Protein AF-A0A8S3ETT0-F1 (afdb_monomer)

Nearest PDB structures (foldseek):
  4hwi-assembly1_B  TM=5.156E-01  e=7.118E+00  Arabidopsis thaliana
  4hwc-assembly1_A  TM=4.713E-01  e=9.497E+00  Arabidopsis thaliana

pLDDT: mean 75.73, std 14.59, range [40.81, 90.19]

Foldseek 3Di:
DPPDCPLCLLVVLLVVLVVLLVCVVVVHDRDVVSNVVSLVVNCVLLVVPDPDDDPSSQDVVSVVSSVVSVVSVVVSVVVVVVVD

InterPro domains:
  IPR033227 Calcium-dependent secretion activator [PTHR12166] (1-84)

Radius of gyration: 14.34 Å; Cα contacts (8 Å, |Δi|>4): 43; chains: 1; bounding box: 32×29×41 Å

Solvent-accessible surface area (backbone atoms only — not comparable to full-atom values): 5119 Å² total;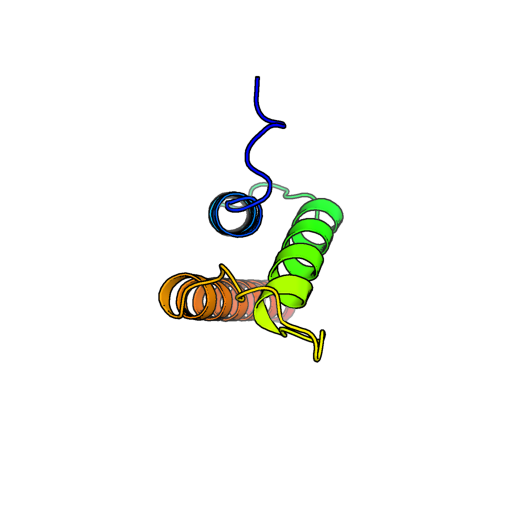 per-residue (Å²): 144,83,86,87,60,86,74,53,51,50,62,53,38,50,56,49,47,46,52,50,48,54,40,41,74,74,70,43,91,63,62,64,65,60,50,48,54,39,48,53,54,37,47,57,56,70,64,57,85,62,101,64,95,66,77,71,74,66,47,72,67,59,50,49,53,50,51,54,52,51,51,52,53,50,51,52,52,52,51,60,63,73,76,106

Organism: NCBI:txid392030

Secondary structure (DSSP, 8-state):
---S-TTSHHHHHHHHHHHHHHHHHTT----HHHHHHHHHHHHHHHTT---SSS-----HHHHHHHHHHHHHHHHHHHHHHHT-

Mean predicted aligned error: 8.49 Å

Sequence (84 aa):
YCSRYGVRGCLRHLYYLNDLLDRAEQGSMVDPQLVHYSYVFCASHVSGNRPDNNVSTITMEEKDRFNEIKERLKLFLEHQVTNF

Structure (mmCIF, N/CA/C/O backbone):
data_AF-A0A8S3ETT0-F1
#
_entry.id   AF-A0A8S3ETT0-F1
#
loop_
_atom_site.group_PDB
_atom_site.id
_atom_site.type_symbol
_atom_site.label_atom_id
_atom_site.label_alt_id
_atom_site.label_comp_id
_atom_site.label_asym_id
_atom_site.label_entity_id
_atom_site.label_seq_id
_atom_site.pdbx_PDB_ins_code
_atom_site.Cartn_x
_atom_site.Cartn_y
_atom_site.Cartn_z
_atom_site.occupancy
_atom_site.B_iso_or_equiv
_atom_site.auth_seq_id
_atom_site.auth_comp_id
_atom_site.auth_asym_id
_atom_site.auth_atom_id
_atom_site.pdbx_PDB_model_num
ATOM 1 N N . TYR A 1 1 ? -0.752 11.063 -24.440 1.00 40.81 1 TYR A N 1
ATOM 2 C CA . TYR A 1 1 ? 0.699 10.970 -24.720 1.00 40.81 1 TYR A CA 1
ATOM 3 C C . TYR A 1 1 ? 1.450 10.209 -23.603 1.00 40.81 1 TYR A C 1
ATOM 5 O O . TYR A 1 1 ? 2.464 10.683 -23.121 1.00 40.81 1 TYR A O 1
ATOM 13 N N . CYS A 1 2 ? 0.984 9.025 -23.157 1.00 42.53 2 CYS A N 1
ATOM 14 C CA . CYS A 1 2 ? 1.558 8.343 -21.973 1.00 42.53 2 CYS A CA 1
ATOM 15 C C . CYS A 1 2 ? 1.807 6.828 -22.144 1.00 42.53 2 CYS A C 1
ATOM 17 O O . CYS A 1 2 ? 2.017 6.129 -21.157 1.00 42.53 2 CYS A O 1
ATOM 19 N N . SER A 1 3 ? 1.795 6.323 -23.384 1.00 42.84 3 SER A N 1
ATOM 20 C CA . SER A 1 3 ? 1.815 4.875 -23.678 1.00 42.84 3 SER A CA 1
ATOM 21 C C . SER A 1 3 ? 3.110 4.376 -24.334 1.00 42.84 3 SER A C 1
ATOM 23 O O . SER A 1 3 ? 3.126 3.272 -24.861 1.00 42.84 3 SER A O 1
ATOM 25 N N . ARG A 1 4 ? 4.200 5.165 -24.336 1.00 49.16 4 ARG A N 1
ATOM 26 C CA . ARG A 1 4 ? 5.480 4.777 -24.977 1.00 49.16 4 ARG A CA 1
ATOM 27 C C . ARG A 1 4 ? 6.625 4.387 -24.035 1.00 49.16 4 ARG A C 1
ATOM 29 O O . ARG A 1 4 ? 7.675 3.999 -24.524 1.00 49.16 4 ARG A O 1
ATOM 36 N N . TYR A 1 5 ? 6.433 4.405 -22.715 1.00 46.06 5 TYR A N 1
ATOM 37 C CA . TYR A 1 5 ? 7.465 3.970 -21.763 1.00 46.06 5 TYR A CA 1
ATOM 38 C C . TYR A 1 5 ? 6.857 3.072 -20.679 1.00 46.06 5 TYR A C 1
ATOM 40 O O . TYR A 1 5 ? 6.675 3.490 -19.538 1.00 46.06 5 TYR A O 1
ATOM 48 N N . GLY A 1 6 ? 6.554 1.818 -21.036 1.00 51.47 6 GLY A N 1
ATOM 49 C CA . GLY A 1 6 ? 6.088 0.769 -20.109 1.00 51.47 6 GLY A CA 1
ATOM 50 C C . GLY A 1 6 ? 7.088 0.394 -19.003 1.00 51.47 6 GLY A C 1
ATOM 51 O O . GLY A 1 6 ? 6.811 -0.478 -18.195 1.00 51.47 6 GLY A O 1
ATOM 52 N N . VAL A 1 7 ? 8.233 1.076 -18.947 1.00 52.75 7 VAL A N 1
ATOM 53 C CA . VAL A 1 7 ? 9.347 0.814 -18.032 1.00 52.75 7 VAL A CA 1
ATOM 54 C C . VAL A 1 7 ? 9.205 1.577 -16.699 1.00 52.75 7 VAL A C 1
ATOM 56 O O . VAL A 1 7 ? 9.798 1.184 -15.707 1.00 52.75 7 VAL A O 1
ATOM 59 N N . ARG A 1 8 ? 8.370 2.631 -16.625 1.00 63.19 8 ARG A N 1
ATOM 60 C CA . ARG A 1 8 ? 8.090 3.390 -15.376 1.00 63.19 8 ARG A CA 1
ATOM 61 C C . ARG A 1 8 ? 6.642 3.275 -14.878 1.00 63.19 8 ARG A C 1
ATOM 63 O O . ARG A 1 8 ? 6.171 4.124 -14.121 1.00 63.19 8 ARG A O 1
ATOM 70 N N . GLY A 1 9 ? 5.916 2.246 -15.321 1.00 69.50 9 GLY A N 1
ATOM 71 C CA . GLY A 1 9 ? 4.527 2.008 -14.909 1.00 69.50 9 GLY A CA 1
ATOM 72 C C . GLY A 1 9 ? 4.393 1.797 -13.398 1.00 69.50 9 GLY A C 1
ATOM 73 O O . GLY A 1 9 ? 3.538 2.416 -12.773 1.00 69.50 9 GLY A O 1
ATOM 74 N N . CYS A 1 10 ? 5.294 1.012 -12.802 1.00 75.12 10 CYS A N 1
ATOM 75 C CA . CYS A 1 10 ? 5.287 0.716 -11.366 1.00 75.12 10 CYS A CA 1
ATOM 76 C C . CYS A 1 10 ? 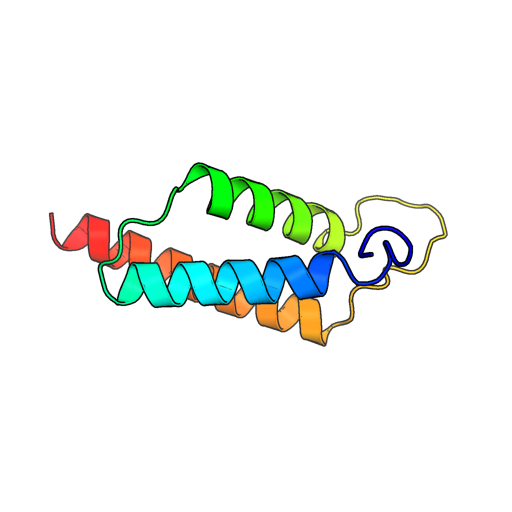5.495 1.951 -10.513 1.00 75.12 10 CYS A C 1
ATOM 78 O O . CYS A 1 10 ? 4.678 2.216 -9.642 1.00 75.12 10 CYS A O 1
ATOM 80 N N . LEU A 1 11 ? 6.521 2.752 -10.809 1.00 77.75 11 LEU A N 1
ATOM 81 C CA . LEU A 1 11 ? 6.771 3.994 -10.087 1.00 77.75 11 LEU A CA 1
ATOM 82 C C . LEU A 1 11 ? 5.530 4.896 -10.069 1.00 77.75 11 LEU A C 1
ATOM 84 O O . LEU A 1 11 ? 5.147 5.407 -9.022 1.00 77.75 11 LEU A O 1
ATOM 88 N N . ARG A 1 12 ? 4.846 5.046 -11.211 1.00 82.50 12 ARG A N 1
ATOM 89 C CA . ARG A 1 12 ? 3.598 5.820 -11.275 1.00 82.50 12 ARG A CA 1
ATOM 90 C C . ARG A 1 12 ? 2.509 5.219 -10.389 1.00 82.50 12 ARG A C 1
ATOM 92 O O . ARG A 1 12 ? 1.833 5.968 -9.694 1.00 82.50 12 ARG A O 1
ATOM 99 N N . HIS A 1 13 ? 2.343 3.899 -10.416 1.00 84.75 13 HIS A N 1
ATOM 100 C CA . HIS A 1 13 ? 1.374 3.212 -9.567 1.00 84.75 13 HIS A CA 1
ATOM 101 C C . HIS A 1 13 ? 1.733 3.307 -8.078 1.00 84.75 13 HIS A C 1
ATOM 103 O O . HIS A 1 13 ? 0.822 3.412 -7.270 1.00 84.75 13 HIS A O 1
ATOM 109 N N . LEU A 1 14 ? 3.016 3.349 -7.705 1.00 84.69 14 LEU A N 1
ATOM 110 C CA . LEU A 1 14 ? 3.461 3.582 -6.326 1.00 84.69 14 LEU A CA 1
ATOM 111 C C . LEU A 1 14 ? 3.100 4.986 -5.846 1.00 84.69 14 LEU A C 1
ATOM 113 O O . LEU A 1 14 ? 2.496 5.131 -4.789 1.00 84.69 14 LEU A O 1
ATOM 117 N N . TYR A 1 15 ? 3.407 6.016 -6.639 1.00 86.06 15 TYR A N 1
ATOM 118 C CA . TYR A 1 15 ? 3.003 7.387 -6.314 1.00 86.06 15 TYR A CA 1
ATOM 119 C C . TYR A 1 15 ? 1.483 7.529 -6.233 1.00 86.06 15 TYR A C 1
ATOM 121 O O . TYR A 1 15 ? 0.976 8.192 -5.334 1.00 86.06 15 TYR A O 1
ATOM 129 N N . TYR A 1 16 ? 0.758 6.878 -7.144 1.00 87.56 16 TYR A N 1
ATOM 130 C CA . TYR A 1 16 ? -0.698 6.872 -7.129 1.00 87.56 16 TYR A CA 1
ATOM 131 C C . TYR A 1 16 ? -1.256 6.164 -5.887 1.00 87.56 16 TYR A C 1
ATOM 133 O O . TYR A 1 16 ? -2.113 6.720 -5.214 1.00 87.56 16 TYR A O 1
ATOM 141 N N . LEU A 1 17 ? -0.728 4.988 -5.529 1.00 88.12 17 LEU A N 1
ATOM 142 C CA . LEU A 1 17 ? -1.101 4.252 -4.317 1.00 88.12 17 LEU A CA 1
ATOM 143 C C . LEU A 1 17 ? -0.850 5.093 -3.056 1.00 88.12 17 LEU A C 1
ATOM 145 O O . LEU A 1 17 ? -1.680 5.100 -2.155 1.00 88.12 17 LEU A O 1
ATOM 149 N N . ASN A 1 18 ? 0.263 5.828 -3.015 1.00 89.50 18 ASN A N 1
ATOM 150 C CA . ASN A 1 18 ? 0.595 6.712 -1.903 1.00 89.50 18 ASN A CA 1
ATOM 151 C C . ASN A 1 18 ? -0.367 7.909 -1.793 1.00 89.50 18 ASN A C 1
ATOM 153 O O . ASN A 1 18 ? -0.793 8.232 -0.693 1.00 89.50 18 ASN A O 1
ATOM 157 N N . ASP A 1 19 ? -0.736 8.546 -2.911 1.00 89.25 19 ASP A N 1
ATOM 158 C CA . ASP A 1 19 ? -1.722 9.644 -2.925 1.00 89.25 19 ASP A CA 1
ATOM 159 C C . ASP A 1 19 ? -3.116 9.159 -2.506 1.00 89.25 19 ASP A C 1
ATOM 161 O O . ASP A 1 19 ? -3.799 9.807 -1.717 1.00 89.25 19 ASP A O 1
ATOM 165 N N . LEU A 1 20 ? -3.521 7.980 -2.989 1.00 88.25 20 LEU A N 1
ATOM 166 C CA . LEU A 1 20 ? -4.758 7.336 -2.559 1.00 88.25 20 LEU A CA 1
ATOM 167 C C . LEU A 1 20 ? -4.735 7.052 -1.054 1.00 88.25 20 LEU A C 1
ATOM 169 O O . LEU A 1 20 ? -5.727 7.296 -0.378 1.00 88.25 20 LEU A O 1
ATOM 173 N N . LEU A 1 21 ? -3.615 6.571 -0.517 1.00 87.06 21 LEU A N 1
ATOM 174 C CA . LEU A 1 21 ? -3.501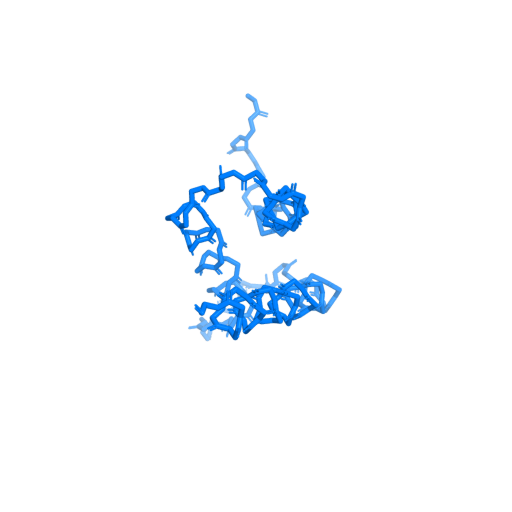 6.300 0.909 1.00 87.06 21 LEU A CA 1
ATOM 175 C C . LEU A 1 21 ? -3.563 7.582 1.751 1.00 87.06 21 LEU A C 1
ATOM 177 O O . LEU A 1 21 ? -4.287 7.608 2.737 1.00 87.06 21 LEU A O 1
ATOM 181 N N . ASP A 1 22 ? -2.891 8.654 1.325 1.00 90.19 22 ASP A N 1
ATOM 182 C CA . ASP A 1 22 ? -2.934 9.954 2.008 1.00 90.19 22 ASP A CA 1
ATOM 183 C C . ASP A 1 22 ? -4.369 10.500 2.086 1.00 90.19 22 ASP A C 1
ATOM 185 O O . ASP A 1 22 ? -4.850 10.899 3.146 1.00 90.19 22 ASP A O 1
ATOM 189 N N . ARG A 1 23 ? -5.113 10.406 0.978 1.00 88.38 23 ARG A N 1
ATOM 190 C CA . ARG A 1 23 ? -6.536 10.763 0.944 1.00 88.38 23 ARG A CA 1
ATOM 191 C C . ARG A 1 23 ? -7.376 9.883 1.866 1.00 88.38 23 ARG A C 1
ATOM 193 O O . ARG A 1 23 ? -8.269 10.406 2.531 1.00 88.38 23 ARG A O 1
ATOM 200 N N . ALA A 1 24 ? -7.114 8.577 1.903 1.00 86.25 24 ALA A N 1
ATOM 201 C CA . ALA A 1 24 ? -7.821 7.652 2.786 1.00 86.25 24 ALA A CA 1
ATOM 202 C C . ALA A 1 24 ? -7.574 7.989 4.268 1.00 86.25 24 ALA A C 1
ATOM 204 O O . ALA A 1 24 ? -8.524 8.024 5.048 1.00 86.25 24 ALA A O 1
ATOM 205 N N . GLU A 1 25 ? -6.335 8.326 4.640 1.00 85.00 25 GLU A N 1
ATOM 2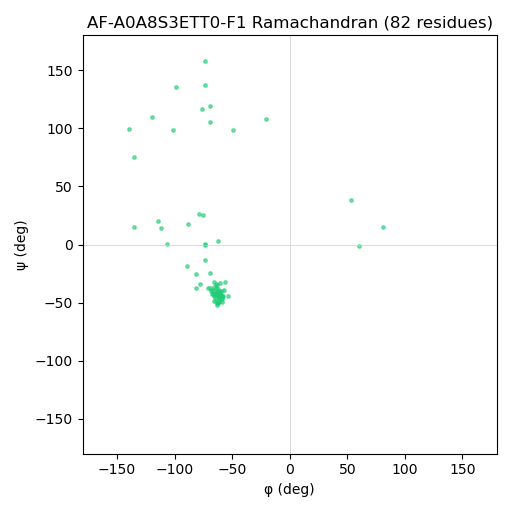06 C CA . GLU A 1 25 ? -5.978 8.775 5.993 1.00 85.00 25 GLU A CA 1
ATOM 207 C C . GLU A 1 25 ? -6.653 10.104 6.368 1.00 85.00 25 GLU A C 1
ATOM 209 O O . GLU A 1 25 ? -7.073 10.280 7.510 1.00 85.00 25 GLU A O 1
ATOM 214 N N . GLN A 1 26 ? -6.850 11.011 5.406 1.00 86.19 26 GLN A N 1
ATOM 215 C CA . GLN A 1 26 ? -7.619 12.250 5.594 1.00 86.19 26 GLN A CA 1
ATOM 216 C C . GLN A 1 26 ? -9.144 12.031 5.686 1.00 86.19 26 GLN A C 1
ATOM 218 O O . GLN A 1 26 ? -9.899 12.994 5.820 1.00 86.19 26 GLN A O 1
ATOM 223 N N . GLY A 1 27 ? -9.622 10.786 5.597 1.00 81.62 27 GLY A N 1
ATOM 224 C CA . GLY A 1 27 ? -11.048 10.456 5.634 1.00 81.62 27 GLY A CA 1
ATOM 225 C C . GLY A 1 27 ? -11.766 10.646 4.296 1.00 81.62 27 GLY A C 1
ATOM 226 O O . GLY A 1 27 ? -12.997 10.670 4.256 1.00 81.62 27 GLY A O 1
ATOM 227 N N . SER A 1 28 ? -11.031 10.772 3.186 1.00 84.62 28 SER A N 1
ATOM 228 C CA . SER A 1 28 ? -11.640 10.725 1.856 1.00 84.62 28 SER A CA 1
ATOM 229 C C . SER A 1 28 ? -12.032 9.295 1.510 1.00 84.62 28 SER A C 1
ATOM 231 O O . SER A 1 28 ? -11.264 8.353 1.702 1.00 84.62 28 SER A O 1
ATOM 233 N N . MET A 1 29 ? -13.218 9.134 0.926 1.00 81.19 29 MET A N 1
ATOM 234 C CA . MET A 1 29 ? -13.659 7.845 0.411 1.00 81.19 29 MET A CA 1
ATOM 235 C C . MET A 1 29 ? -12.8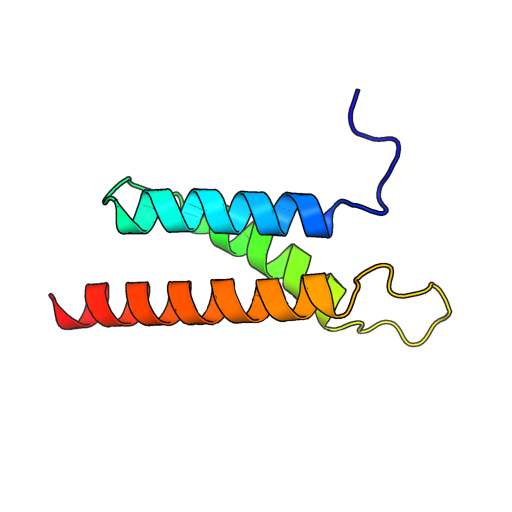29 7.477 -0.822 1.00 81.19 29 MET A C 1
ATOM 237 O O . MET A 1 29 ? -12.999 8.040 -1.904 1.00 81.19 29 MET A O 1
ATOM 241 N N . VAL A 1 30 ? -11.909 6.538 -0.637 1.00 85.19 30 VAL A N 1
ATOM 242 C CA . VAL A 1 30 ? -11.079 5.984 -1.703 1.00 85.19 30 VAL A CA 1
ATOM 243 C C . VAL A 1 30 ? -11.676 4.668 -2.157 1.00 85.19 30 VAL A C 1
ATOM 245 O O . VAL A 1 30 ? -12.067 3.838 -1.339 1.00 85.19 30 VAL A O 1
ATOM 248 N N . ASP A 1 31 ? -11.737 4.471 -3.471 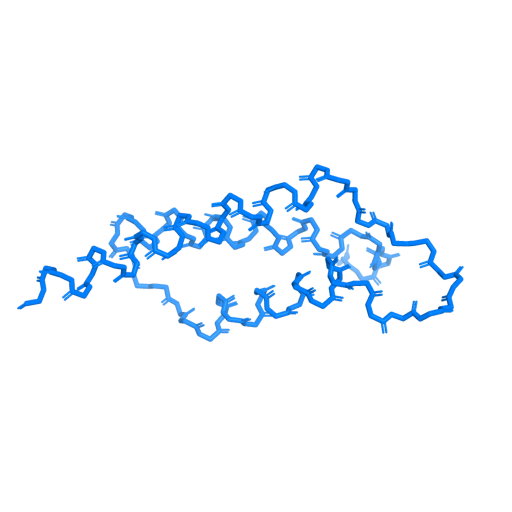1.00 86.12 31 ASP A N 1
ATOM 249 C CA . ASP A 1 31 ? -12.224 3.220 -4.027 1.00 86.12 31 ASP A CA 1
ATOM 250 C C . ASP A 1 31 ? -11.227 2.074 -3.737 1.00 86.12 31 ASP A C 1
ATOM 252 O O . ASP A 1 31 ? -10.070 2.123 -4.181 1.00 86.12 31 ASP A O 1
ATOM 256 N N . PRO A 1 32 ? -11.644 1.026 -3.003 1.00 83.00 32 PRO A N 1
ATOM 257 C CA . PRO A 1 32 ? -10.754 -0.066 -2.631 1.00 83.00 32 PRO A CA 1
ATOM 258 C C . PRO A 1 32 ? -10.342 -0.924 -3.836 1.00 83.00 32 PRO A C 1
ATOM 260 O O . PRO A 1 32 ? -9.272 -1.537 -3.801 1.00 83.00 32 PRO A O 1
ATOM 263 N N . GLN A 1 33 ? -11.129 -0.960 -4.920 1.00 85.81 33 GLN A N 1
ATOM 264 C CA . GLN A 1 33 ? -10.765 -1.706 -6.127 1.00 85.81 33 GLN A CA 1
ATOM 265 C C . GLN A 1 33 ? -9.602 -1.031 -6.860 1.00 85.81 33 GLN A C 1
ATOM 267 O O . GLN A 1 33 ? -8.706 -1.729 -7.336 1.00 85.81 33 GLN A O 1
ATOM 272 N N . LEU A 1 34 ? -9.559 0.305 -6.902 1.00 85.31 34 LEU A N 1
ATOM 273 C CA . LEU A 1 34 ? -8.440 1.059 -7.485 1.00 85.31 34 LEU A CA 1
ATOM 274 C C . LEU A 1 34 ? -7.130 0.857 -6.715 1.00 85.31 34 LEU A C 1
ATOM 276 O O . LEU A 1 34 ? -6.075 0.644 -7.330 1.00 85.31 34 LEU A O 1
ATOM 280 N N . VAL A 1 35 ? -7.196 0.884 -5.379 1.00 85.94 35 VAL A N 1
ATOM 281 C CA . VAL A 1 35 ? -6.046 0.594 -4.505 1.00 85.94 35 VAL A CA 1
ATOM 282 C C . VAL A 1 35 ? -5.568 -0.836 -4.742 1.00 85.94 35 VAL A C 1
ATOM 284 O O . VAL A 1 35 ? -4.387 -1.054 -5.011 1.00 85.94 35 VAL A O 1
ATOM 287 N N . HIS A 1 36 ? -6.487 -1.804 -4.731 1.00 86.75 36 HIS A N 1
ATOM 288 C CA . HIS A 1 36 ? -6.169 -3.213 -4.942 1.00 86.75 36 HIS A CA 1
ATOM 289 C C . HIS A 1 36 ? -5.557 -3.473 -6.326 1.00 86.75 36 HIS A C 1
ATOM 291 O O . HIS A 1 36 ? -4.526 -4.133 -6.428 1.00 86.75 36 HIS A O 1
ATOM 297 N N . TYR A 1 37 ? -6.129 -2.911 -7.392 1.00 86.56 37 TYR A N 1
ATOM 298 C CA . TYR A 1 37 ? -5.599 -3.045 -8.750 1.00 86.56 37 TYR A CA 1
ATOM 299 C C . TYR A 1 37 ? -4.162 -2.517 -8.854 1.00 86.56 37 TYR A C 1
ATOM 301 O O . TYR A 1 37 ? -3.273 -3.193 -9.378 1.00 86.56 37 TYR A O 1
ATOM 309 N N . SER A 1 38 ? -3.915 -1.327 -8.301 1.00 85.12 38 SER A N 1
ATOM 310 C CA . SER A 1 38 ? -2.587 -0.707 -8.303 1.00 85.12 38 SER A CA 1
ATOM 311 C C . SER A 1 38 ? -1.586 -1.505 -7.469 1.00 85.12 38 SER A C 1
ATOM 313 O O . SER A 1 38 ? -0.446 -1.699 -7.892 1.00 85.12 38 SER A O 1
ATOM 315 N N . TYR A 1 39 ? -2.028 -2.026 -6.323 1.00 85.94 39 TYR A N 1
ATOM 316 C CA . TYR A 1 39 ? -1.229 -2.869 -5.445 1.00 85.94 39 TYR A CA 1
ATOM 317 C C . TYR A 1 39 ? -0.829 -4.185 -6.119 1.00 85.94 39 TYR A C 1
ATOM 319 O O . TYR A 1 39 ? 0.351 -4.523 -6.129 1.00 85.94 39 TYR A O 1
ATOM 327 N N . VAL A 1 40 ? -1.772 -4.904 -6.740 1.00 85.38 40 VAL A N 1
ATOM 328 C CA . VAL A 1 40 ? -1.508 -6.173 -7.445 1.00 85.38 40 VAL A CA 1
ATOM 329 C C . VAL A 1 40 ? -0.555 -5.965 -8.623 1.00 85.38 40 VAL A C 1
ATOM 331 O O . VAL A 1 40 ? 0.338 -6.788 -8.853 1.00 85.38 40 VAL A O 1
ATOM 334 N N . PHE A 1 41 ? -0.694 -4.847 -9.339 1.00 82.56 41 PHE A N 1
ATOM 335 C CA . PHE A 1 41 ? 0.214 -4.482 -10.422 1.00 82.56 41 PHE A CA 1
ATOM 336 C C . PHE A 1 41 ? 1.649 -4.270 -9.915 1.00 82.56 41 PHE A C 1
ATOM 338 O O . PHE A 1 41 ? 2.580 -4.884 -10.444 1.00 82.56 41 PHE A O 1
ATOM 345 N N . CYS A 1 42 ? 1.834 -3.459 -8.864 1.00 81.31 42 CYS A N 1
ATOM 346 C CA . CYS A 1 42 ? 3.146 -3.227 -8.250 1.00 81.31 42 CYS A CA 1
ATOM 347 C C . CYS A 1 42 ? 3.729 -4.507 -7.639 1.00 81.31 42 CYS A C 1
ATOM 349 O O . CYS A 1 42 ? 4.894 -4.816 -7.876 1.00 81.31 42 CYS A O 1
ATOM 351 N N . ALA A 1 43 ? 2.919 -5.293 -6.925 1.0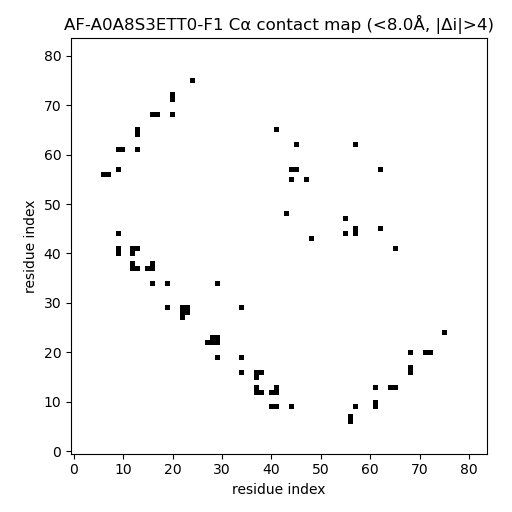0 8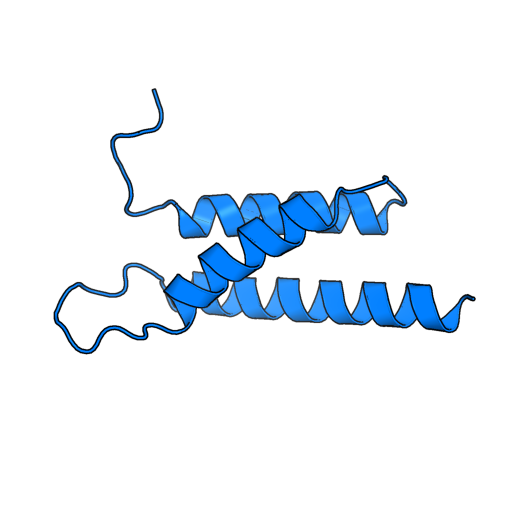3.12 43 ALA A N 1
ATOM 352 C CA . ALA A 1 43 ? 3.329 -6.558 -6.323 1.00 83.12 43 ALA A CA 1
ATOM 353 C C . ALA A 1 43 ? 3.847 -7.543 -7.378 1.00 83.12 43 ALA A C 1
ATOM 355 O O . ALA A 1 43 ? 4.915 -8.119 -7.203 1.00 83.12 43 ALA A O 1
ATOM 356 N N . SER A 1 44 ? 3.156 -7.672 -8.516 1.00 78.06 44 SER A N 1
ATOM 357 C CA . SER A 1 44 ? 3.582 -8.550 -9.616 1.00 78.06 44 SER A CA 1
ATOM 358 C C . SER A 1 44 ? 4.952 -8.161 -10.185 1.00 78.06 44 SER A C 1
ATOM 360 O O . SER A 1 44 ? 5.729 -9.033 -10.574 1.00 78.06 44 SER A O 1
ATOM 362 N N . HIS A 1 45 ? 5.276 -6.863 -10.195 1.00 75.69 45 HIS A N 1
ATOM 363 C CA . HIS A 1 45 ? 6.574 -6.361 -10.650 1.00 75.69 45 HIS A CA 1
ATOM 364 C C . HIS A 1 45 ? 7.671 -6.472 -9.584 1.00 75.69 45 HIS A C 1
ATOM 366 O O . HIS A 1 45 ? 8.807 -6.793 -9.923 1.00 75.69 45 HIS A O 1
ATOM 372 N N . VAL A 1 46 ? 7.349 -6.251 -8.305 1.00 72.81 46 VAL A N 1
ATOM 373 C CA . VAL A 1 46 ? 8.288 -6.405 -7.177 1.00 72.81 46 VAL A CA 1
ATOM 374 C C . VAL A 1 46 ? 8.640 -7.876 -6.935 1.00 72.81 46 VAL A C 1
ATOM 376 O O . VAL A 1 46 ? 9.784 -8.193 -6.610 1.00 72.81 46 VAL A O 1
ATOM 379 N N . SER A 1 47 ? 7.669 -8.778 -7.091 1.00 69.56 47 SER A N 1
ATOM 380 C CA . SER A 1 47 ? 7.842 -10.216 -6.869 1.00 69.56 47 SER A CA 1
ATOM 381 C C . SER A 1 47 ? 8.649 -10.911 -7.965 1.00 69.56 47 SER A C 1
ATOM 383 O O . SER A 1 47 ? 9.079 -12.037 -7.742 1.00 69.56 47 SER A O 1
ATOM 385 N N . GLY A 1 48 ? 8.888 -10.268 -9.117 1.00 62.78 48 GLY A N 1
ATOM 386 C CA . GLY A 1 48 ? 9.861 -10.736 -10.112 1.00 62.78 48 GLY A CA 1
ATOM 387 C C . GLY A 1 48 ? 9.669 -12.191 -10.547 1.00 62.78 48 GLY A C 1
ATOM 388 O O . GLY A 1 48 ? 10.643 -12.915 -10.720 1.00 62.78 48 GLY A O 1
ATOM 389 N N . ASN A 1 49 ? 8.424 -12.647 -10.702 1.00 52.56 49 ASN A N 1
ATOM 390 C CA . ASN A 1 49 ? 8.107 -14.073 -10.833 1.00 52.56 49 ASN A CA 1
ATOM 391 C C . ASN A 1 49 ? 8.381 -14.653 -12.240 1.00 52.56 49 ASN A C 1
ATOM 393 O O . ASN A 1 49 ? 7.724 -15.600 -12.669 1.00 52.56 49 ASN A O 1
ATOM 397 N N . ARG A 1 50 ? 9.315 -14.062 -12.997 1.00 52.56 50 ARG A N 1
ATOM 398 C CA . ARG A 1 50 ? 9.654 -14.487 -14.357 1.00 52.56 50 ARG A CA 1
ATOM 399 C C . ARG A 1 50 ? 11.132 -14.891 -14.417 1.00 52.56 50 ARG A C 1
ATOM 401 O O . ARG A 1 50 ? 11.987 -14.013 -14.336 1.00 52.56 50 ARG A O 1
ATOM 408 N N . PRO A 1 51 ? 11.445 -16.189 -14.577 1.00 51.34 51 PRO A N 1
ATOM 409 C CA . PRO A 1 51 ? 12.816 -16.705 -14.591 1.00 51.34 51 PRO A CA 1
ATOM 410 C C . PRO A 1 51 ? 13.576 -16.416 -15.901 1.00 51.34 51 PRO A C 1
ATOM 412 O O . PRO A 1 51 ? 14.484 -17.159 -16.248 1.00 51.34 51 PRO A O 1
ATOM 415 N N . ASP A 1 52 ? 13.217 -15.365 -16.642 1.00 54.50 52 ASP A N 1
ATOM 416 C CA . ASP A 1 52 ? 13.811 -15.070 -17.947 1.00 54.50 52 ASP A CA 1
ATOM 417 C C . ASP A 1 52 ? 14.045 -13.561 -18.127 1.00 54.50 52 ASP A C 1
ATOM 419 O O . ASP A 1 52 ? 13.131 -12.780 -18.395 1.00 54.50 52 ASP A O 1
ATOM 423 N N . ASN A 1 53 ? 15.301 -13.181 -17.899 1.00 47.31 53 ASN A N 1
ATOM 424 C CA . ASN A 1 53 ? 16.147 -12.331 -18.745 1.00 47.31 53 ASN A CA 1
ATOM 425 C C . ASN A 1 53 ? 15.723 -10.889 -19.081 1.00 47.31 53 ASN A C 1
ATOM 427 O O . ASN A 1 53 ? 16.520 -10.162 -19.675 1.00 47.31 53 ASN A O 1
ATOM 431 N N . ASN A 1 54 ? 14.572 -10.398 -18.630 1.00 46.62 54 ASN A N 1
ATOM 432 C CA . ASN A 1 54 ? 14.246 -8.976 -18.705 1.00 46.62 54 ASN A CA 1
ATOM 433 C C . ASN A 1 54 ? 14.460 -8.338 -17.339 1.00 46.62 54 ASN A C 1
ATOM 435 O O . ASN A 1 54 ? 13.599 -8.442 -16.471 1.00 46.62 54 ASN A O 1
ATOM 439 N N . VAL A 1 55 ? 15.621 -7.690 -17.182 1.00 49.97 55 VAL A N 1
ATOM 440 C CA . VAL A 1 55 ? 15.988 -6.775 -16.090 1.00 49.97 55 VAL A CA 1
ATOM 441 C C . VAL A 1 55 ? 14.742 -6.234 -15.399 1.00 49.97 55 VAL A C 1
ATOM 443 O O . VAL A 1 55 ? 14.019 -5.416 -15.977 1.00 49.97 55 VAL A O 1
ATOM 446 N N . SER A 1 56 ? 14.499 -6.704 -14.173 1.00 53.62 56 SER A N 1
ATOM 447 C CA . SER A 1 56 ? 13.555 -6.102 -13.242 1.00 53.62 56 SER A CA 1
ATOM 448 C C . SER A 1 56 ? 13.886 -4.620 -13.201 1.00 53.62 56 SER A C 1
ATOM 450 O O . SER A 1 56 ? 14.855 -4.213 -12.571 1.00 53.62 56 SER A O 1
ATOM 452 N N . THR A 1 57 ? 13.142 -3.798 -13.941 1.00 58.94 57 THR A N 1
ATOM 453 C CA . THR A 1 57 ? 13.444 -2.363 -13.989 1.00 58.94 57 THR A CA 1
ATOM 454 C C . THR A 1 57 ? 13.028 -1.674 -12.692 1.00 58.94 57 THR A C 1
ATOM 456 O O . THR A 1 57 ? 13.222 -0.473 -12.545 1.00 58.94 57 THR A O 1
ATOM 459 N N . ILE A 1 58 ? 12.470 -2.456 -11.760 1.00 67.38 58 ILE A N 1
ATOM 460 C CA . ILE A 1 58 ? 12.144 -2.040 -10.415 1.00 67.38 58 ILE A CA 1
ATOM 461 C C . ILE A 1 58 ? 13.421 -1.981 -9.582 1.00 67.38 58 ILE A C 1
ATOM 463 O O . ILE A 1 58 ? 14.135 -2.966 -9.381 1.00 67.38 58 ILE A O 1
ATOM 467 N N . THR A 1 59 ? 13.727 -0.778 -9.133 1.00 75.31 59 THR A N 1
ATOM 468 C CA . THR A 1 59 ? 14.862 -0.508 -8.258 1.00 75.31 59 THR A CA 1
ATOM 469 C C . THR A 1 59 ? 14.575 -1.003 -6.838 1.00 75.31 59 THR A C 1
ATOM 471 O O . THR A 1 59 ? 13.418 -1.155 -6.434 1.00 75.31 59 THR A O 1
ATOM 474 N N . MET A 1 60 ? 15.626 -1.241 -6.044 1.00 75.69 60 MET A N 1
ATOM 475 C CA . MET A 1 60 ? 15.451 -1.514 -4.609 1.00 75.69 60 MET A CA 1
ATOM 476 C C . MET A 1 60 ? 14.683 -0.381 -3.915 1.00 75.69 60 MET A C 1
ATOM 478 O O . MET A 1 60 ? 13.882 -0.657 -3.033 1.00 75.69 60 MET A O 1
ATOM 482 N N . GLU A 1 61 ? 14.855 0.859 -4.376 1.00 79.44 61 GLU A N 1
ATOM 483 C CA . GLU A 1 61 ? 14.141 2.035 -3.873 1.00 79.44 61 GLU A CA 1
ATOM 484 C C . GLU A 1 61 ? 12.620 1.948 -4.113 1.00 79.44 61 GLU A C 1
ATOM 486 O O . GLU A 1 61 ? 11.827 2.221 -3.218 1.00 79.44 61 GLU A O 1
ATOM 491 N N . GLU A 1 62 ? 12.180 1.494 -5.291 1.00 77.81 62 GLU A N 1
ATOM 492 C CA . GLU A 1 62 ? 10.752 1.263 -5.567 1.00 77.81 62 GLU A CA 1
ATOM 493 C C . GLU A 1 62 ? 10.167 0.137 -4.708 1.00 77.81 62 GLU A C 1
ATOM 495 O O . GLU A 1 62 ? 9.016 0.211 -4.272 1.00 77.81 62 GLU A O 1
ATOM 500 N N . LYS A 1 63 ? 10.959 -0.909 -4.456 1.00 82.12 63 LYS A N 1
ATOM 501 C CA . LYS A 1 63 ? 10.563 -2.016 -3.583 1.00 82.12 63 LYS A CA 1
ATOM 502 C C . LYS A 1 63 ? 10.448 -1.575 -2.124 1.00 82.12 63 LYS A C 1
ATOM 504 O O . LYS A 1 63 ? 9.535 -2.030 -1.438 1.00 82.12 63 LYS A O 1
ATOM 509 N N . ASP A 1 64 ? 11.352 -0.723 -1.662 1.00 86.00 64 ASP A N 1
ATOM 510 C CA . ASP A 1 64 ? 11.321 -0.167 -0.311 1.00 86.00 64 ASP A CA 1
ATOM 511 C C . ASP A 1 64 ? 10.056 0.675 -0.109 1.00 86.00 64 ASP A C 1
ATOM 513 O O . ASP A 1 64 ? 9.212 0.325 0.716 1.00 86.00 64 ASP A O 1
ATOM 517 N N . ARG A 1 65 ? 9.801 1.630 -1.015 1.00 85.56 65 ARG A N 1
ATOM 518 C CA . ARG A 1 65 ? 8.572 2.442 -1.000 1.00 85.56 65 ARG A CA 1
ATOM 519 C C . ARG A 1 65 ? 7.296 1.613 -1.052 1.00 85.56 65 ARG A C 1
ATOM 521 O O . ARG A 1 65 ? 6.309 1.948 -0.405 1.00 85.56 65 ARG A O 1
ATOM 528 N N . PHE A 1 66 ? 7.275 0.532 -1.832 1.00 86.00 66 PHE A N 1
ATOM 529 C CA . PHE A 1 66 ? 6.123 -0.369 -1.855 1.00 86.00 66 PHE A CA 1
ATOM 530 C C . PHE A 1 66 ? 5.859 -0.998 -0.481 1.00 86.00 66 PHE A C 1
ATOM 532 O O . PHE A 1 66 ? 4.702 -1.103 -0.072 1.00 86.00 66 PHE A O 1
ATOM 539 N N . ASN A 1 67 ? 6.913 -1.411 0.230 1.00 87.56 67 ASN A N 1
ATOM 540 C CA . ASN A 1 67 ? 6.775 -1.967 1.574 1.00 87.56 67 ASN A CA 1
ATOM 541 C C . ASN A 1 67 ? 6.323 -0.906 2.582 1.00 87.56 67 ASN A C 1
ATOM 543 O O . ASN A 1 67 ? 5.438 -1.204 3.380 1.00 87.56 67 ASN A O 1
ATOM 547 N N . GLU A 1 68 ? 6.833 0.324 2.493 1.00 90.00 68 GLU A N 1
ATOM 548 C CA . GLU A 1 68 ? 6.372 1.434 3.336 1.00 90.00 68 GLU A CA 1
ATOM 549 C C . GLU A 1 68 ? 4.870 1.703 3.147 1.00 90.00 68 GLU A C 1
ATOM 551 O O . GLU A 1 68 ? 4.110 1.747 4.115 1.00 90.00 68 GLU A O 1
ATOM 556 N N . ILE A 1 69 ? 4.402 1.819 1.897 1.00 87.75 69 ILE A N 1
ATOM 557 C CA . ILE A 1 69 ? 2.979 2.073 1.612 1.00 87.75 69 ILE A CA 1
ATOM 558 C C . ILE A 1 69 ? 2.110 0.894 2.078 1.00 87.75 69 ILE A C 1
ATOM 560 O O . ILE A 1 69 ? 1.013 1.095 2.601 1.00 87.75 69 ILE A O 1
ATOM 564 N N . LYS A 1 70 ? 2.597 -0.344 1.926 1.00 87.19 70 LYS A N 1
ATOM 565 C CA . LYS A 1 70 ? 1.915 -1.550 2.412 1.00 87.19 70 LYS A CA 1
ATOM 566 C C . LYS A 1 70 ? 1.739 -1.530 3.931 1.00 87.19 70 LYS A C 1
ATOM 568 O O . LYS A 1 70 ? 0.663 -1.879 4.415 1.00 87.19 70 LYS A O 1
ATOM 573 N N . GLU A 1 71 ? 2.777 -1.157 4.673 1.00 90.06 71 GLU A N 1
ATOM 574 C CA . GLU A 1 71 ? 2.717 -1.082 6.132 1.00 90.06 71 GLU A CA 1
ATOM 575 C C . GLU A 1 71 ? 1.756 0.017 6.592 1.00 90.06 71 GLU A C 1
ATOM 577 O O . GLU A 1 71 ? 0.880 -0.248 7.415 1.00 90.06 71 GLU A O 1
ATOM 582 N N . ARG A 1 72 ? 1.818 1.204 5.977 1.00 89.62 72 ARG A N 1
ATOM 583 C CA . ARG A 1 72 ? 0.869 2.294 6.250 1.00 89.62 72 ARG A CA 1
ATOM 584 C C . ARG A 1 72 ? -0.583 1.881 5.987 1.00 89.62 72 ARG A C 1
ATOM 586 O O . ARG A 1 72 ? -1.448 2.125 6.822 1.00 89.62 72 ARG A O 1
ATOM 593 N N . LEU A 1 73 ? -0.854 1.204 4.867 1.00 86.12 73 LEU A N 1
ATOM 594 C CA . LEU A 1 73 ? -2.194 0.699 4.549 1.00 86.12 73 LEU A CA 1
ATOM 595 C C . LEU A 1 73 ? -2.675 -0.323 5.590 1.00 86.12 73 LEU A C 1
ATOM 597 O O . LEU A 1 73 ? -3.839 -0.286 5.985 1.00 86.12 73 LEU A O 1
ATOM 601 N N . LYS A 1 74 ? -1.787 -1.210 6.059 1.00 87.81 74 LYS A N 1
ATOM 602 C CA . LYS A 1 74 ? -2.093 -2.188 7.113 1.00 87.81 74 LYS A CA 1
ATOM 603 C C . LYS A 1 74 ? -2.481 -1.488 8.416 1.00 87.81 74 LYS A C 1
ATOM 605 O O . LYS A 1 74 ? -3.529 -1.810 8.964 1.00 87.81 74 LYS A O 1
ATOM 610 N N . LEU A 1 75 ? -1.692 -0.506 8.853 1.00 87.94 75 LEU A N 1
ATOM 611 C CA . LEU A 1 75 ? -1.980 0.282 10.052 1.00 87.94 75 LEU A CA 1
ATOM 612 C C . LEU A 1 75 ? -3.311 1.030 9.925 1.00 87.94 75 LEU A C 1
ATOM 614 O O . LEU A 1 75 ? -4.126 0.975 10.840 1.00 87.94 75 LEU A O 1
ATOM 618 N N . PHE A 1 76 ? -3.578 1.661 8.780 1.00 84.25 76 PHE A N 1
ATOM 619 C CA . PHE A 1 76 ? -4.856 2.329 8.528 1.00 84.25 76 PHE A CA 1
ATOM 620 C C . PHE A 1 76 ? -6.046 1.361 8.633 1.00 84.25 76 PHE A C 1
ATOM 622 O O . PHE A 1 76 ? -7.030 1.664 9.304 1.00 84.25 76 PHE A O 1
ATOM 629 N N . LEU A 1 77 ? -5.946 0.176 8.022 1.00 83.25 77 LEU A N 1
ATOM 630 C CA . LEU A 1 77 ? -6.964 -0.877 8.117 1.00 83.25 77 LEU A CA 1
ATOM 631 C C . LEU A 1 77 ? -7.136 -1.381 9.556 1.00 83.25 77 LEU A C 1
ATOM 633 O O . LEU A 1 77 ? -8.266 -1.547 10.008 1.00 83.25 77 LEU A O 1
ATOM 637 N N . GLU A 1 78 ? -6.042 -1.596 10.288 1.00 85.12 78 GLU A N 1
ATOM 638 C CA . GLU A 1 78 ? -6.081 -1.998 11.698 1.00 85.12 7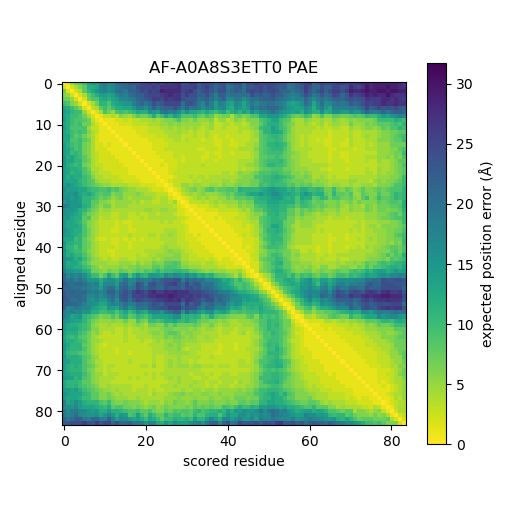8 GLU A CA 1
ATOM 639 C C . GLU A 1 78 ? -6.778 -0.930 12.554 1.00 85.12 78 GLU A C 1
ATOM 641 O O . GLU A 1 78 ? -7.673 -1.260 13.330 1.00 85.12 78 GLU A O 1
ATOM 646 N N . HIS A 1 79 ? -6.461 0.351 12.359 1.00 83.00 79 HIS A N 1
ATOM 647 C CA . HIS A 1 79 ? -7.132 1.460 13.040 1.00 83.00 79 HIS A CA 1
ATOM 648 C C . HIS A 1 79 ? -8.627 1.537 12.693 1.00 83.00 79 HIS A C 1
ATOM 650 O O . HIS A 1 79 ? -9.447 1.669 13.597 1.00 83.00 79 HIS A O 1
ATOM 656 N N . GLN A 1 80 ? -9.006 1.398 11.418 1.00 73.75 80 GLN A N 1
ATOM 657 C CA . GLN A 1 80 ? -10.412 1.399 10.983 1.00 73.75 80 GLN A CA 1
ATOM 658 C C . GLN A 1 80 ? -11.219 0.227 11.566 1.00 73.75 80 GLN A C 1
ATOM 660 O O . GLN A 1 80 ? -12.392 0.396 11.882 1.00 73.75 80 GLN A O 1
ATOM 665 N N . VAL A 1 81 ? -10.608 -0.951 11.735 1.00 75.06 81 VAL A N 1
ATOM 666 C CA . VAL A 1 81 ? -11.264 -2.126 12.339 1.00 75.06 81 VAL A CA 1
ATOM 667 C C . VAL A 1 81 ? -11.346 -2.021 13.865 1.00 75.06 81 VAL A C 1
ATOM 669 O O . VAL A 1 81 ? -12.308 -2.502 14.453 1.00 75.06 81 VAL A O 1
ATOM 672 N N . THR A 1 82 ? -10.358 -1.405 14.520 1.00 74.88 82 THR A N 1
ATOM 673 C CA . THR A 1 82 ? -10.318 -1.294 15.993 1.00 74.88 82 THR A CA 1
ATOM 674 C C . THR A 1 82 ? -11.193 -0.153 16.522 1.00 74.88 82 THR A C 1
ATOM 676 O O . THR A 1 82 ? -11.651 -0.207 17.658 1.00 74.88 82 THR A O 1
ATOM 679 N N . ASN A 1 83 ? -11.445 0.872 15.704 1.00 65.06 83 ASN A N 1
ATOM 680 C CA . ASN A 1 83 ? -12.350 1.984 16.014 1.00 65.06 83 ASN A CA 1
ATOM 681 C C . ASN A 1 83 ? -13.820 1.713 15.619 1.00 65.06 83 ASN A C 1
ATOM 683 O O . ASN A 1 83 ? -14.600 2.664 15.521 1.00 65.06 83 ASN A O 1
ATOM 687 N N . PHE A 1 84 ? -14.180 0.446 15.391 1.00 51.16 84 PHE A N 1
ATOM 688 C CA . PHE A 1 84 ? -15.556 -0.021 15.186 1.00 51.16 84 PHE A CA 1
ATOM 689 C C . PHE A 1 84 ? -16.227 -0.362 16.523 1.00 51.16 84 PHE A C 1
ATOM 691 O O . PHE A 1 84 ? -17.430 -0.046 16.669 1.00 51.16 84 PHE A O 1
#